Protein AF-A0A401NGH2-F1 (afdb_monomer_lite)

Organism: Scyliorhinus torazame (NCBI:txid75743)

pLDDT: mean 76.06, std 10.86, range [48.38, 90.94]

InterPro domains:
  IPR003597 Immunoglobulin C1-set [PF07654] (29-84)
  IPR013783 Immunoglobulin-like fold [G3DSA:2.60.40.10] (20-90)
  IPR036179 Immunoglobulin-like domain superfamily [SSF48726] (29-86)

Secondary structure (DSSP, 8-state):
-PPEEEEEEEEEETTEEEEEEEEE--EEEEEEEEEEESS--EEEEEEEEEE-TTS-EEEEEEEEES-GGG-EEEEEEEEEEEEESSSS-PEEEEEEEEEEESS-----EEEEEEEE-

Structure (mmCIF, N/CA/C/O backbone):
data_AF-A0A401NGH2-F1
#
_entry.id   AF-A0A401NGH2-F1
#
loop_
_atom_site.group_PDB
_atom_site.id
_atom_site.type_symbol
_atom_site.label_atom_id
_atom_site.label_alt_id
_atom_site.label_comp_id
_atom_site.label_asym_id
_atom_site.label_entity_id
_atom_site.label_seq_id
_atom_site.pdbx_PDB_ins_code
_atom_site.Cartn_x
_atom_site.Cartn_y
_atom_site.Cartn_z
_atom_site.occupancy
_atom_site.B_iso_or_equiv
_atom_site.auth_seq_id
_atom_site.auth_comp_id
_atom_site.auth_asym_id
_atom_site.auth_atom_id
_atom_site.pdbx_PDB_model_num
ATOM 1 N N . MET A 1 1 ? 15.628 16.375 -19.737 1.00 48.38 1 MET A N 1
ATOM 2 C CA . MET A 1 1 ? 14.314 15.699 -19.699 1.00 48.38 1 MET A CA 1
ATOM 3 C C . MET A 1 1 ? 14.476 14.501 -18.784 1.00 48.38 1 MET A C 1
ATOM 5 O O . MET A 1 1 ? 15.174 13.581 -19.177 1.00 48.38 1 MET A O 1
ATOM 9 N N . GLY A 1 2 ? 13.972 14.573 -17.550 1.00 57.25 2 GLY A N 1
ATOM 10 C CA . GLY A 1 2 ? 14.064 13.458 -16.601 1.00 57.25 2 GLY A CA 1
ATOM 11 C C . GLY A 1 2 ? 13.033 12.379 -16.927 1.00 57.25 2 GLY A C 1
ATOM 12 O O . GLY A 1 2 ? 11.933 12.701 -17.385 1.00 57.25 2 GLY A O 1
ATOM 13 N N . ALA A 1 3 ? 13.386 11.114 -16.730 1.00 65.62 3 ALA A N 1
ATOM 14 C CA . ALA A 1 3 ? 12.464 10.000 -16.923 1.00 65.62 3 ALA A CA 1
ATOM 15 C C . ALA A 1 3 ? 11.573 9.850 -15.681 1.00 65.62 3 ALA A C 1
ATOM 17 O O . ALA A 1 3 ? 12.035 10.031 -14.555 1.00 65.62 3 ALA A O 1
ATOM 18 N N . ILE A 1 4 ? 10.291 9.523 -15.872 1.00 63.19 4 ILE A N 1
ATOM 19 C CA . ILE A 1 4 ? 9.394 9.213 -14.751 1.00 63.19 4 ILE A CA 1
ATOM 20 C C . ILE A 1 4 ? 9.770 7.835 -14.214 1.00 63.19 4 ILE A C 1
ATOM 22 O O . ILE A 1 4 ? 9.724 6.844 -14.939 1.00 63.19 4 ILE A O 1
ATOM 26 N N . VAL A 1 5 ? 10.126 7.785 -12.937 1.00 70.94 5 VAL A N 1
ATOM 27 C CA . VAL A 1 5 ? 10.610 6.582 -12.257 1.00 70.94 5 VAL A CA 1
ATOM 28 C C . VAL A 1 5 ? 9.521 5.935 -11.410 1.00 70.94 5 VAL A C 1
ATOM 30 O O . VAL A 1 5 ? 9.520 4.723 -11.236 1.00 70.94 5 VAL A O 1
ATOM 33 N N . LEU A 1 6 ? 8.578 6.720 -10.891 1.00 74.88 6 LEU A N 1
ATOM 34 C CA . LEU A 1 6 ? 7.486 6.203 -10.075 1.00 74.88 6 LEU A CA 1
ATOM 35 C C . LEU A 1 6 ? 6.294 7.157 -10.132 1.00 74.88 6 LEU A C 1
ATOM 37 O O . LEU A 1 6 ? 6.461 8.365 -9.947 1.00 74.88 6 LEU A O 1
ATOM 41 N N . LYS A 1 7 ? 5.094 6.617 -10.364 1.00 83.19 7 LYS A N 1
ATOM 42 C CA . LYS A 1 7 ? 3.839 7.355 -10.194 1.00 83.19 7 LYS A CA 1
ATOM 43 C C . LYS A 1 7 ? 3.023 6.698 -9.096 1.00 83.19 7 LYS A C 1
ATOM 45 O O . LYS A 1 7 ? 2.679 5.521 -9.192 1.00 83.19 7 LYS A O 1
ATOM 50 N N . LEU A 1 8 ? 2.698 7.479 -8.081 1.00 84.62 8 LEU A N 1
ATOM 51 C CA . LEU A 1 8 ? 1.903 7.065 -6.934 1.00 84.62 8 LEU A CA 1
ATOM 52 C C . LEU A 1 8 ? 0.628 7.876 -6.918 1.00 84.62 8 LEU A C 1
ATOM 54 O O . LEU A 1 8 ? 0.693 9.079 -7.138 1.00 84.62 8 LEU A O 1
ATOM 58 N N . CYS A 1 9 ? -0.501 7.243 -6.635 1.00 85.62 9 CYS A N 1
ATOM 59 C CA . CYS A 1 9 ? -1.763 7.917 -6.379 1.00 85.62 9 CYS A CA 1
ATOM 60 C C . CYS A 1 9 ? -2.368 7.372 -5.088 1.00 85.62 9 CYS A C 1
ATOM 62 O O . CYS A 1 9 ? -2.787 6.217 -5.022 1.00 85.62 9 CYS A O 1
ATOM 64 N N . LEU A 1 10 ? -2.398 8.220 -4.068 1.00 85.56 10 LEU A N 1
ATOM 65 C CA . LEU A 1 10 ? -3.097 7.994 -2.813 1.00 85.56 10 LEU A CA 1
ATOM 66 C C . LEU A 1 10 ? -4.549 8.450 -2.982 1.00 85.56 10 LEU A C 1
ATOM 68 O O . LEU A 1 10 ? -4.790 9.521 -3.536 1.00 85.56 10 LEU A O 1
ATOM 72 N N . PHE A 1 11 ? -5.505 7.662 -2.509 1.00 86.06 11 PHE A N 1
ATOM 73 C CA . PHE A 1 11 ? -6.921 8.000 -2.484 1.00 86.06 11 PHE A CA 1
ATOM 74 C C . PHE A 1 11 ? -7.496 7.751 -1.094 1.00 86.06 11 PHE A C 1
ATOM 76 O O . PHE A 1 11 ? -7.260 6.707 -0.492 1.00 86.06 11 PHE A O 1
ATOM 83 N N . VAL A 1 12 ? -8.269 8.713 -0.598 1.00 80.62 12 VAL A N 1
ATOM 84 C CA . VAL A 1 12 ? -9.017 8.586 0.656 1.00 80.62 12 VAL A CA 1
ATOM 85 C C . VAL A 1 12 ? -10.500 8.646 0.317 1.00 80.62 12 VAL A C 1
ATOM 87 O O . VAL A 1 12 ? -10.980 9.645 -0.220 1.00 80.62 12 VAL A O 1
ATOM 90 N N . ILE A 1 13 ? -11.214 7.553 0.575 1.00 79.88 13 ILE A N 1
ATOM 91 C CA . ILE A 1 13 ? -12.650 7.411 0.324 1.00 79.88 13 ILE A CA 1
ATOM 92 C C . ILE A 1 13 ? -13.277 6.921 1.618 1.00 79.88 13 ILE A C 1
ATOM 94 O O . ILE A 1 13 ? -13.384 5.725 1.890 1.00 79.88 13 ILE A O 1
ATOM 98 N N . GLY A 1 14 ? -13.676 7.872 2.448 1.00 77.50 14 GLY A N 1
ATOM 99 C CA . GLY A 1 14 ? -14.211 7.533 3.747 1.00 77.50 14 GLY A CA 1
ATOM 100 C C . GLY A 1 14 ? -13.215 6.899 4.689 1.00 77.50 14 GLY A C 1
ATOM 101 O O . GLY A 1 14 ? -12.123 7.446 4.819 1.00 77.50 14 GLY A O 1
ATOM 102 N N . PRO A 1 15 ? -13.572 5.792 5.360 1.00 79.69 15 PRO A N 1
ATOM 103 C CA . PRO A 1 15 ? -12.635 5.092 6.227 1.00 79.69 15 PRO A CA 1
ATOM 104 C C . PRO A 1 15 ? -11.587 4.294 5.441 1.00 79.69 15 PRO A C 1
ATOM 106 O O . PRO A 1 15 ? -10.730 3.651 6.041 1.00 79.69 15 PRO A O 1
ATOM 109 N N . VAL A 1 16 ? -11.664 4.286 4.106 1.00 83.81 16 VAL A N 1
ATOM 110 C CA . VAL A 1 16 ? -10.735 3.555 3.250 1.00 83.81 16 VAL A CA 1
ATOM 111 C C . VAL A 1 16 ? -9.651 4.496 2.747 1.00 83.81 16 VAL A C 1
ATOM 113 O O . VAL A 1 16 ? -9.924 5.478 2.052 1.00 83.81 16 VAL A O 1
ATOM 116 N N . VAL A 1 17 ? -8.405 4.149 3.049 1.00 86.06 17 VAL A N 1
ATOM 117 C CA . VAL A 1 17 ? -7.212 4.713 2.425 1.00 86.06 17 VAL A CA 1
ATOM 118 C C . VAL A 1 17 ? -6.686 3.694 1.437 1.00 86.06 17 VAL A C 1
ATOM 120 O O . VAL A 1 17 ? -6.550 2.517 1.752 1.00 86.06 17 VAL A O 1
ATOM 123 N N . GLY A 1 18 ? -6.352 4.124 0.232 1.00 87.81 18 GLY A N 1
ATOM 124 C CA . GLY A 1 18 ? -5.662 3.255 -0.696 1.00 87.81 18 GLY A CA 1
ATOM 125 C C . GLY A 1 18 ? -4.574 3.966 -1.456 1.00 87.81 18 GLY A C 1
ATOM 126 O O . GLY A 1 18 ? -4.590 5.178 -1.655 1.00 87.81 18 GLY A O 1
ATOM 127 N N . LEU A 1 19 ? -3.603 3.175 -1.875 1.00 88.25 19 LEU A N 1
ATOM 128 C CA . LEU A 1 19 ? -2.461 3.608 -2.641 1.00 88.25 19 LEU A CA 1
ATOM 129 C C . LEU A 1 19 ? -2.404 2.789 -3.920 1.00 88.25 19 LEU A C 1
ATOM 131 O O . LEU A 1 19 ? -2.555 1.567 -3.911 1.00 88.25 19 LEU A O 1
ATOM 135 N N . LYS A 1 20 ? -2.164 3.473 -5.032 1.00 87.50 20 LYS A N 1
ATOM 136 C CA . LYS A 1 20 ? -1.947 2.845 -6.325 1.00 87.50 20 LYS A CA 1
ATOM 137 C C . LYS A 1 20 ? -0.635 3.319 -6.929 1.00 87.50 20 LYS A C 1
ATOM 139 O O . LYS A 1 20 ? -0.464 4.505 -7.199 1.00 87.50 20 LYS A O 1
ATOM 144 N N . VAL A 1 21 ? 0.260 2.380 -7.187 1.00 84.88 21 VAL A N 1
ATOM 145 C CA . VAL A 1 21 ? 1.392 2.549 -8.094 1.00 84.88 21 VAL A CA 1
ATOM 146 C C . VAL A 1 21 ? 0.876 2.358 -9.514 1.00 84.88 21 VAL A C 1
ATOM 148 O O . VAL A 1 21 ? 0.189 1.374 -9.797 1.00 84.88 21 VAL A O 1
ATOM 151 N N . ILE A 1 22 ? 1.146 3.320 -10.394 1.00 78.88 22 ILE A N 1
ATOM 152 C CA . ILE A 1 22 ? 0.624 3.334 -11.763 1.00 78.88 22 ILE A CA 1
ATOM 153 C C . ILE A 1 22 ? 1.786 3.432 -12.740 1.00 78.88 22 ILE A C 1
ATOM 155 O O . ILE A 1 22 ? 2.557 4.386 -12.682 1.00 78.88 22 ILE A O 1
ATOM 159 N N . GLN A 1 23 ? 1.850 2.507 -13.695 1.00 68.19 23 GLN A N 1
ATOM 160 C CA . GLN A 1 23 ? 2.801 2.563 -14.805 1.00 68.19 23 GLN A CA 1
ATOM 161 C C . GLN A 1 23 ? 4.254 2.762 -14.333 1.00 68.19 23 GLN A C 1
ATOM 163 O O . GLN A 1 23 ? 4.987 3.567 -14.915 1.00 68.19 23 GLN A O 1
ATOM 168 N N . SER A 1 24 ? 4.671 2.090 -13.253 1.00 68.75 24 SER A N 1
ATOM 169 C CA . SER A 1 24 ? 6.076 2.152 -12.847 1.00 68.75 24 SER A CA 1
ATOM 170 C C . SER A 1 24 ? 6.925 1.335 -13.829 1.00 68.75 24 SER A C 1
ATOM 172 O O . SER A 1 24 ? 6.466 0.281 -14.285 1.00 68.75 24 SER A O 1
ATOM 174 N N . PRO A 1 25 ? 8.155 1.769 -14.157 1.00 71.44 25 PRO A N 1
ATOM 175 C CA . PRO A 1 25 ? 9.122 0.939 -14.874 1.00 71.44 25 PRO A CA 1
ATOM 176 C C . PRO A 1 25 ? 9.325 -0.415 -14.172 1.00 71.44 25 PRO A C 1
ATOM 178 O O . PRO A 1 25 ? 8.942 -0.547 -13.008 1.00 71.44 25 PRO A O 1
ATOM 181 N N . PRO A 1 26 ? 9.957 -1.406 -14.828 1.00 66.88 26 PRO A N 1
ATOM 182 C CA . PRO A 1 26 ? 10.323 -2.657 -14.179 1.00 66.88 26 PRO A CA 1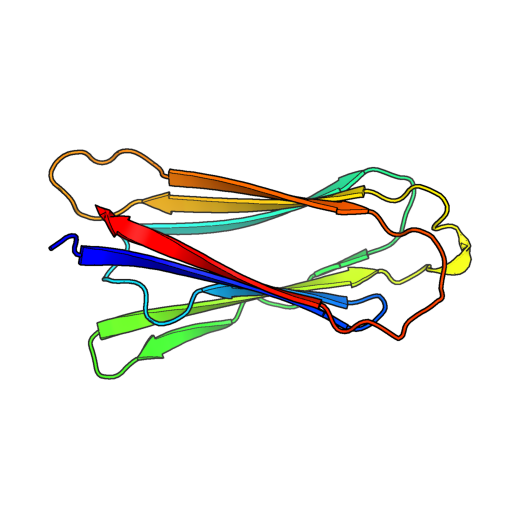
ATOM 183 C C . PRO A 1 26 ? 11.096 -2.400 -12.883 1.00 66.88 26 PRO A C 1
ATOM 185 O O . PRO A 1 26 ? 12.183 -1.813 -12.887 1.00 66.88 26 PRO A O 1
ATOM 188 N N . VAL A 1 27 ? 10.487 -2.802 -11.774 1.00 68.69 27 VAL A N 1
ATOM 189 C CA . VAL A 1 27 ? 11.024 -2.636 -10.425 1.00 68.69 27 VAL A CA 1
ATOM 190 C C . VAL A 1 27 ? 11.762 -3.907 -10.039 1.00 68.69 27 VAL A C 1
ATOM 192 O O . VAL A 1 27 ? 11.344 -5.002 -10.412 1.00 68.69 27 VAL A O 1
ATOM 195 N N . LEU A 1 28 ? 12.867 -3.767 -9.312 1.00 71.31 28 LEU A N 1
ATOM 196 C CA . LEU A 1 28 ? 13.512 -4.920 -8.688 1.00 71.31 28 LEU A CA 1
ATOM 197 C C . LEU A 1 28 ? 12.703 -5.361 -7.466 1.00 71.31 28 LEU A C 1
ATOM 199 O O . LEU A 1 28 ? 12.536 -6.552 -7.231 1.00 71.31 28 LEU A O 1
ATOM 203 N N . ASP A 1 29 ? 12.202 -4.377 -6.718 1.00 75.94 29 ASP A N 1
ATOM 204 C CA . ASP A 1 29 ? 11.400 -4.588 -5.524 1.00 75.94 29 ASP A CA 1
ATOM 205 C C . ASP A 1 29 ? 10.450 -3.402 -5.307 1.00 75.94 29 ASP A C 1
ATOM 207 O O . ASP A 1 29 ? 10.822 -2.239 -5.519 1.00 75.94 29 ASP A O 1
ATOM 211 N N . LEU A 1 30 ? 9.216 -3.697 -4.914 1.00 78.94 30 LEU A N 1
ATOM 212 C CA . LEU A 1 30 ? 8.184 -2.713 -4.614 1.00 78.94 30 LEU A CA 1
ATOM 213 C C . LEU A 1 30 ? 7.321 -3.247 -3.475 1.00 78.94 30 LEU A C 1
ATOM 215 O O . LEU A 1 30 ? 6.597 -4.225 -3.645 1.00 78.94 30 LEU A O 1
ATOM 219 N N . ASN A 1 31 ? 7.364 -2.551 -2.345 1.00 84.19 31 ASN A N 1
ATOM 220 C CA . ASN A 1 31 ? 6.623 -2.910 -1.146 1.00 84.19 31 ASN A CA 1
ATOM 221 C C . ASN A 1 31 ? 5.809 -1.714 -0.642 1.00 84.19 31 ASN A C 1
ATOM 223 O O . ASN A 1 31 ? 6.292 -0.578 -0.640 1.00 84.19 31 ASN A O 1
ATOM 227 N N . ILE A 1 32 ? 4.580 -1.980 -0.203 1.00 87.81 32 ILE A N 1
ATOM 228 C CA . ILE A 1 32 ? 3.715 -1.002 0.457 1.00 87.81 32 ILE A CA 1
ATOM 229 C C . ILE A 1 32 ? 3.442 -1.517 1.867 1.00 87.81 32 ILE A C 1
ATOM 231 O O . ILE A 1 32 ? 2.977 -2.640 2.040 1.00 87.81 32 ILE A O 1
ATOM 235 N N . SER A 1 33 ? 3.719 -0.698 2.874 1.00 88.75 33 SER A N 1
ATOM 236 C CA . SER A 1 33 ? 3.414 -0.990 4.271 1.00 88.75 33 SER A CA 1
ATOM 237 C C . SER A 1 33 ? 2.497 0.084 4.850 1.00 88.75 33 SER A C 1
ATOM 239 O O . SER A 1 33 ? 2.610 1.276 4.558 1.00 88.75 33 SER A O 1
ATOM 241 N N . TRP A 1 34 ? 1.557 -0.358 5.680 1.00 89.88 34 TRP A N 1
ATOM 242 C CA . TRP A 1 34 ? 0.644 0.513 6.408 1.00 89.88 34 TRP A CA 1
ATOM 243 C C . TRP A 1 34 ? 1.015 0.482 7.882 1.00 89.88 34 TRP A C 1
ATOM 245 O O . TRP A 1 34 ? 1.076 -0.583 8.492 1.00 89.88 34 TRP A O 1
ATOM 255 N N . ILE A 1 35 ? 1.259 1.654 8.451 1.00 89.44 35 ILE A N 1
ATOM 256 C CA . ILE A 1 35 ? 1.517 1.838 9.873 1.00 89.44 35 ILE A CA 1
ATOM 257 C C . ILE A 1 35 ? 0.366 2.681 10.404 1.00 89.44 35 ILE A C 1
ATOM 259 O O . ILE A 1 35 ? 0.183 3.823 9.991 1.00 89.44 35 ILE A O 1
ATOM 263 N N . VAL A 1 36 ? -0.438 2.103 11.287 1.00 86.88 36 VAL A N 1
ATOM 264 C CA . VAL A 1 36 ? -1.568 2.793 11.912 1.00 86.88 36 VAL A CA 1
ATOM 265 C C . VAL A 1 36 ? -1.162 3.159 13.331 1.00 86.88 36 VAL A C 1
ATOM 267 O O . VAL A 1 36 ? -0.842 2.283 14.131 1.00 86.88 36 VAL A O 1
ATOM 270 N N . GLU A 1 37 ? -1.151 4.452 13.633 1.00 84.44 37 GLU A N 1
ATOM 271 C CA . GLU A 1 37 ? -0.921 4.977 14.974 1.00 84.44 37 GLU A CA 1
ATOM 272 C C . GLU A 1 37 ? -2.265 5.303 15.636 1.00 84.44 37 GLU A C 1
ATOM 274 O O . GLU A 1 37 ? -3.057 6.105 15.130 1.00 84.44 37 GLU A O 1
ATOM 279 N N . GLY A 1 38 ? -2.515 4.664 16.782 1.00 73.88 38 GLY A N 1
ATOM 280 C CA . GLY A 1 38 ? -3.752 4.779 17.555 1.00 73.88 38 GLY A CA 1
ATOM 281 C C . GLY A 1 38 ? -4.320 3.415 17.951 1.00 73.88 38 GLY A C 1
ATOM 282 O 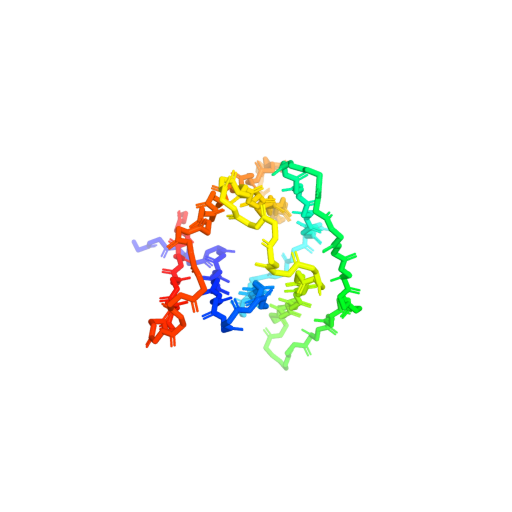O . GLY A 1 38 ? -3.910 2.381 17.430 1.00 73.88 38 GLY A O 1
ATOM 283 N N . ASP A 1 39 ? -5.273 3.407 18.884 1.00 74.56 39 ASP A N 1
ATOM 284 C CA . ASP A 1 39 ? -6.022 2.201 19.271 1.00 74.56 39 ASP A CA 1
ATOM 285 C C . ASP A 1 39 ? -7.260 2.051 18.378 1.00 74.56 39 ASP A C 1
ATOM 287 O O . ASP A 1 39 ? -8.396 2.307 18.793 1.00 74.56 39 ASP A O 1
ATOM 291 N N . VAL A 1 40 ? -6.996 1.736 17.107 1.00 77.75 40 VAL A N 1
ATOM 292 C CA . VAL A 1 40 ? -7.993 1.690 16.036 1.00 77.75 40 VAL A CA 1
ATOM 293 C C . VAL A 1 40 ? -7.942 0.341 15.343 1.00 77.75 40 VAL A C 1
ATOM 295 O O . VAL A 1 40 ? -6.876 -0.159 14.981 1.00 77.75 40 VAL A O 1
ATOM 298 N N . SER A 1 41 ? -9.116 -0.252 15.139 1.00 83.56 41 SER A N 1
ATOM 299 C CA . SER A 1 41 ? -9.240 -1.475 14.357 1.00 83.56 41 SER A CA 1
ATOM 300 C C . SER A 1 41 ? -9.163 -1.145 12.865 1.00 83.56 41 SER A C 1
ATOM 302 O O . SER A 1 41 ? -9.805 -0.208 12.383 1.00 83.56 41 SER A O 1
ATOM 304 N N . TYR A 1 42 ? -8.360 -1.913 12.132 1.00 85.94 42 TYR A N 1
ATOM 305 C CA . TYR A 1 42 ? -8.203 -1.777 10.691 1.00 85.94 42 TYR A CA 1
ATOM 306 C C . TYR A 1 42 ? -8.127 -3.148 10.021 1.00 85.94 42 TYR A C 1
ATOM 308 O O . TYR A 1 42 ? -7.803 -4.160 10.645 1.00 85.94 42 TYR A O 1
ATOM 316 N N . GLN A 1 43 ? -8.412 -3.167 8.725 1.00 88.25 43 GLN A N 1
ATOM 317 C CA . GLN A 1 43 ? -8.258 -4.321 7.852 1.00 88.25 43 GLN A CA 1
ATOM 318 C C . GLN A 1 43 ? -7.506 -3.899 6.594 1.00 88.25 43 GLN A C 1
ATOM 320 O O . GLN A 1 43 ? -7.798 -2.858 6.008 1.00 88.25 43 GLN A O 1
ATOM 325 N N . THR A 1 44 ? -6.532 -4.698 6.173 1.00 87.44 44 THR A N 1
ATOM 326 C CA . THR A 1 44 ? -5.870 -4.529 4.879 1.00 87.44 44 THR A CA 1
ATOM 327 C C . THR A 1 44 ? -6.568 -5.390 3.834 1.00 87.44 44 THR A C 1
ATOM 329 O O . THR A 1 44 ? -6.849 -6.567 4.067 1.00 87.44 44 THR A O 1
ATOM 332 N N . GLU A 1 45 ? -6.865 -4.809 2.674 1.00 85.75 45 GLU A N 1
ATOM 333 C CA . GLU A 1 45 ? -7.302 -5.597 1.521 1.00 85.75 45 GLU A CA 1
ATOM 334 C C . GLU A 1 45 ? -6.077 -6.250 0.858 1.00 85.75 45 GLU A C 1
ATOM 336 O O . GLU A 1 45 ? -4.976 -5.698 0.933 1.00 85.75 45 GLU A O 1
ATOM 341 N N . PRO A 1 46 ? -6.240 -7.406 0.187 1.00 82.00 46 PRO A N 1
ATOM 342 C CA . PRO A 1 46 ? -5.150 -8.038 -0.543 1.00 82.00 46 PRO A CA 1
ATOM 343 C C . PRO A 1 46 ? -4.571 -7.106 -1.610 1.00 82.00 46 PRO A C 1
ATOM 345 O O . PRO A 1 46 ? -5.309 -6.513 -2.403 1.00 82.00 46 PRO A O 1
ATOM 348 N N . ASP A 1 47 ? -3.245 -7.034 -1.670 1.00 85.31 47 ASP A N 1
ATOM 349 C CA . ASP A 1 47 ? -2.564 -6.264 -2.700 1.00 85.31 47 ASP A CA 1
ATOM 350 C C . ASP A 1 47 ? -2.813 -6.874 -4.085 1.00 85.31 47 ASP A C 1
ATOM 352 O O . ASP A 1 47 ? -2.708 -8.084 -4.295 1.00 85.31 47 ASP A O 1
ATOM 356 N N . SER A 1 48 ? -3.117 -6.021 -5.062 1.00 84.25 48 SER A N 1
ATOM 357 C CA . SER A 1 48 ? -3.305 -6.434 -6.454 1.00 84.25 48 SER A CA 1
ATOM 358 C C . SER A 1 48 ? -2.133 -5.954 -7.298 1.00 84.25 48 SER A C 1
ATOM 360 O O . SER A 1 48 ? -2.034 -4.765 -7.616 1.00 84.25 48 SER A O 1
ATOM 362 N N . LEU A 1 49 ? -1.272 -6.893 -7.694 1.00 83.06 49 LEU A N 1
ATOM 363 C CA . LEU A 1 49 ? -0.182 -6.666 -8.639 1.00 83.06 49 LEU A CA 1
ATOM 364 C C . LEU A 1 49 ? -0.642 -7.019 -10.057 1.00 83.06 49 LEU A C 1
ATOM 366 O O . LEU A 1 49 ? -1.124 -8.117 -10.323 1.00 83.06 49 LEU A O 1
ATOM 370 N N . THR A 1 50 ? -0.483 -6.091 -10.992 1.00 83.50 50 THR A N 1
ATOM 371 C CA . THR A 1 50 ? -0.774 -6.310 -12.410 1.00 83.50 50 THR A CA 1
ATOM 372 C C . THR A 1 50 ? 0.391 -5.833 -13.255 1.00 83.50 50 THR A C 1
ATOM 374 O O . THR A 1 50 ? 0.819 -4.685 -13.146 1.00 83.50 50 THR A O 1
ATOM 377 N N . VAL A 1 51 ? 0.873 -6.710 -14.131 1.00 82.06 51 VAL A N 1
ATOM 378 C CA . VAL A 1 51 ? 1.857 -6.358 -15.155 1.00 82.06 51 VAL A CA 1
ATOM 379 C C . VAL A 1 51 ? 1.100 -5.890 -16.391 1.00 82.06 51 VAL A C 1
ATOM 381 O O . VAL A 1 51 ? 0.283 -6.623 -16.954 1.00 82.06 51 VAL A O 1
ATOM 384 N N . ASN A 1 52 ? 1.328 -4.646 -16.788 1.00 81.75 52 ASN A N 1
ATOM 385 C CA . ASN A 1 52 ? 0.732 -4.063 -17.980 1.00 81.75 52 ASN A CA 1
ATOM 386 C C . ASN A 1 52 ? 1.434 -4.590 -19.245 1.00 81.75 52 ASN A C 1
ATOM 388 O O . ASN A 1 52 ? 2.561 -5.082 -19.205 1.00 81.75 52 ASN A O 1
ATOM 392 N N . ARG A 1 53 ? 0.779 -4.451 -20.407 1.00 82.44 53 ARG A N 1
ATOM 393 C CA . ARG A 1 53 ? 1.332 -4.897 -21.706 1.00 82.44 53 ARG A CA 1
ATOM 394 C C . ARG A 1 53 ? 2.607 -4.163 -22.130 1.00 82.44 53 ARG A C 1
ATOM 396 O O . ARG A 1 53 ? 3.319 -4.654 -22.994 1.00 82.44 53 ARG A O 1
ATOM 403 N N . ASP A 1 54 ? 2.857 -2.988 -21.568 1.00 79.06 54 ASP A N 1
ATOM 404 C CA . ASP A 1 54 ? 4.044 -2.161 -21.798 1.00 79.06 54 ASP A CA 1
ATOM 405 C C . ASP A 1 54 ? 5.197 -2.493 -20.825 1.00 79.06 54 ASP A C 1
ATOM 407 O O . ASP A 1 54 ? 6.127 -1.704 -20.680 1.00 79.06 54 ASP A O 1
ATOM 411 N N . ASN A 1 55 ? 5.134 -3.650 -20.150 1.00 74.69 55 ASN A N 1
ATOM 412 C CA . ASN A 1 55 ? 6.061 -4.101 -19.105 1.00 74.69 55 ASN A CA 1
ATOM 413 C C . ASN A 1 55 ? 6.141 -3.172 -17.883 1.00 74.69 55 ASN A C 1
ATOM 415 O O . ASN A 1 55 ? 7.066 -3.286 -17.076 1.00 74.69 55 ASN A O 1
ATOM 419 N N . THR A 1 56 ? 5.178 -2.265 -17.718 1.00 77.62 56 THR A N 1
ATOM 420 C CA . THR A 1 56 ? 5.058 -1.483 -16.489 1.00 77.62 56 THR A CA 1
ATOM 421 C C . THR A 1 56 ? 4.267 -2.245 -15.434 1.00 77.62 56 THR A C 1
ATOM 423 O O . THR A 1 56 ? 3.456 -3.120 -15.746 1.00 77.62 56 THR A O 1
ATOM 426 N N . TYR A 1 57 ? 4.483 -1.905 -14.169 1.00 79.69 57 TYR A N 1
ATOM 427 C CA . TYR A 1 57 ? 3.805 -2.544 -13.048 1.00 79.69 57 TYR A CA 1
ATOM 428 C C . TYR A 1 57 ? 2.764 -1.598 -12.453 1.00 79.69 57 TYR A C 1
ATOM 430 O O . TYR A 1 57 ? 2.989 -0.395 -12.295 1.00 79.69 57 TYR A O 1
ATOM 438 N N . ASN A 1 58 ? 1.606 -2.162 -12.124 1.00 83.81 58 ASN A N 1
ATOM 439 C CA . ASN A 1 58 ? 0.611 -1.534 -11.273 1.00 83.81 58 ASN A CA 1
ATOM 440 C C . ASN A 1 58 ? 0.507 -2.344 -9.988 1.00 83.81 58 ASN A C 1
ATOM 442 O O . ASN A 1 58 ? 0.298 -3.554 -10.039 1.00 83.81 58 ASN A O 1
ATOM 446 N N . LEU A 1 59 ? 0.588 -1.669 -8.852 1.00 86.50 59 LEU A N 1
ATOM 447 C CA . LEU A 1 59 ? 0.348 -2.264 -7.545 1.00 86.50 59 LEU A CA 1
ATOM 448 C C . LEU A 1 59 ? -0.715 -1.429 -6.850 1.00 86.50 59 LEU A C 1
ATOM 450 O O . LEU A 1 59 ? -0.589 -0.208 -6.795 1.00 86.50 59 LEU A O 1
ATOM 454 N N . SER A 1 60 ? -1.766 -2.055 -6.339 1.00 88.56 60 SER A N 1
ATOM 455 C CA . SER A 1 60 ? -2.731 -1.363 -5.487 1.00 88.56 60 SER A CA 1
ATOM 456 C C . SER A 1 60 ? -2.826 -2.032 -4.133 1.00 88.56 60 SER A C 1
ATOM 458 O O . SER A 1 60 ? -3.068 -3.234 -4.083 1.00 88.56 60 SER A O 1
ATOM 460 N N . SER A 1 61 ? -2.709 -1.228 -3.083 1.00 90.88 61 SER A N 1
ATOM 461 C CA . SER A 1 61 ? -2.874 -1.635 -1.691 1.00 90.88 61 SER A CA 1
ATOM 462 C C . SER A 1 61 ? -3.929 -0.760 -1.029 1.00 90.88 61 SER A C 1
ATOM 464 O O . SER A 1 61 ? -4.043 0.429 -1.353 1.00 90.88 61 SER A O 1
ATOM 466 N N . ARG A 1 62 ? -4.732 -1.336 -0.134 1.00 90.94 62 ARG A N 1
ATOM 467 C CA . ARG A 1 62 ? -5.820 -0.626 0.546 1.00 90.94 62 ARG A CA 1
ATOM 468 C C . ARG A 1 62 ? -5.898 -1.019 2.012 1.00 90.94 62 ARG A C 1
ATOM 470 O O . ARG A 1 62 ? -5.707 -2.176 2.375 1.00 90.94 62 ARG A O 1
ATOM 477 N N . LEU A 1 63 ? -6.226 -0.030 2.825 1.00 90.00 63 LEU A N 1
ATOM 478 C CA . LEU A 1 63 ? -6.432 -0.115 4.256 1.00 90.00 63 LEU A CA 1
ATOM 479 C C . LEU A 1 63 ? -7.809 0.468 4.574 1.00 90.00 63 LEU A C 1
ATOM 481 O O . LEU A 1 63 ? -8.084 1.628 4.270 1.00 90.00 63 LEU A O 1
ATOM 485 N N . GLN A 1 64 ? -8.661 -0.323 5.209 1.00 87.50 64 GLN A N 1
ATOM 486 C CA . GLN A 1 64 ? -9.958 0.105 5.704 1.00 87.50 64 GLN A CA 1
ATOM 487 C C . GLN A 1 64 ? -9.929 0.213 7.226 1.00 87.50 64 GLN A C 1
ATOM 489 O O . GLN A 1 64 ? -9.629 -0.753 7.924 1.00 87.50 64 GLN A O 1
ATOM 494 N N . ILE A 1 65 ? -10.297 1.379 7.742 1.00 82.88 65 ILE A N 1
ATOM 495 C CA . ILE A 1 65 ? -10.542 1.597 9.166 1.00 82.88 65 ILE A CA 1
ATOM 496 C C . ILE A 1 65 ? -11.935 1.046 9.502 1.00 82.88 65 ILE A C 1
ATOM 498 O O . ILE A 1 65 ? -12.921 1.389 8.848 1.00 82.88 65 ILE A O 1
ATOM 502 N N . THR A 1 66 ? -12.027 0.140 10.476 1.00 79.12 66 THR A N 1
ATOM 503 C CA . THR A 1 66 ? -13.286 -0.553 10.809 1.00 79.12 66 THR A CA 1
ATOM 504 C C . THR A 1 66 ? -14.036 0.088 11.970 1.00 79.12 66 THR A C 1
ATOM 506 O O . THR A 1 66 ? -15.264 0.020 11.983 1.00 79.12 66 THR A O 1
ATOM 509 N N . ASP A 1 67 ? -13.344 0.730 12.913 1.00 72.94 67 ASP A N 1
ATOM 510 C CA . ASP A 1 67 ? -13.979 1.401 14.054 1.00 72.94 67 ASP A CA 1
ATOM 511 C C . ASP A 1 67 ? -13.781 2.913 13.994 1.00 72.94 67 ASP A C 1
ATOM 513 O O . ASP A 1 67 ? -12.871 3.470 14.601 1.00 72.94 67 ASP A O 1
ATOM 517 N N . THR A 1 68 ? -14.667 3.579 13.252 1.00 61.84 68 THR A N 1
ATOM 518 C CA . THR A 1 68 ? -14.530 5.012 12.979 1.00 61.84 68 THR A CA 1
ATOM 519 C C . THR A 1 68 ? -14.987 5.919 14.120 1.00 61.84 68 THR A C 1
ATOM 521 O O . THR A 1 68 ? -14.889 7.144 14.045 1.00 61.84 68 THR A O 1
ATOM 524 N N . HIS A 1 69 ? -15.581 5.344 15.168 1.00 58.16 69 HIS A N 1
ATOM 525 C CA . HIS A 1 69 ? -16.222 6.104 16.241 1.00 58.16 69 HIS A CA 1
ATOM 526 C C . HIS A 1 69 ? -15.222 6.580 17.307 1.00 58.16 69 HIS A C 1
ATOM 528 O O . HIS A 1 69 ? -15.557 7.450 18.115 1.00 58.16 69 HIS A O 1
ATOM 534 N N . ARG A 1 70 ? -13.992 6.046 17.282 1.00 56.03 70 ARG A N 1
ATOM 535 C CA . ARG A 1 70 ? -12.884 6.383 18.191 1.00 56.03 70 ARG A CA 1
ATOM 536 C C . ARG A 1 70 ? -11.829 7.315 17.572 1.00 56.03 70 ARG A C 1
ATOM 538 O O . ARG A 1 70 ? -10.885 7.699 18.254 1.00 56.03 70 ARG A O 1
ATOM 545 N N . ASP A 1 71 ? -12.032 7.725 16.320 1.00 56.81 71 ASP A N 1
ATOM 546 C CA . ASP A 1 71 ? -11.038 8.299 15.394 1.00 56.81 71 ASP A CA 1
ATOM 547 C C . ASP A 1 71 ? -10.558 9.736 15.664 1.00 56.81 71 ASP A C 1
ATOM 549 O O . ASP A 1 71 ? -10.007 10.391 14.776 1.00 56.81 71 ASP A O 1
ATOM 553 N N . GLN A 1 72 ? -10.740 10.285 16.866 1.00 58.16 72 GLN A N 1
ATOM 554 C CA . GLN A 1 72 ? -10.156 11.596 17.166 1.00 58.16 72 GLN A CA 1
ATOM 555 C C . GLN A 1 72 ? -8.641 11.461 17.368 1.00 58.16 72 GLN A C 1
ATOM 557 O O . GLN A 1 72 ? -8.168 11.251 18.480 1.00 58.16 72 GLN A O 1
ATOM 562 N N . GLY A 1 73 ? -7.886 11.609 16.273 1.00 62.22 73 GLY A N 1
ATOM 563 C CA . GLY A 1 73 ? -6.421 11.644 16.280 1.00 62.22 73 GLY A CA 1
ATOM 564 C C . GLY A 1 73 ? -5.723 10.449 15.631 1.00 62.22 73 GLY A C 1
ATOM 565 O O . GLY A 1 73 ? -4.521 10.300 15.826 1.00 62.22 73 GLY A O 1
ATOM 566 N N . THR A 1 74 ? -6.430 9.616 14.862 1.00 73.56 74 THR A N 1
ATOM 567 C CA . THR A 1 74 ? -5.810 8.490 14.149 1.00 73.56 74 THR A CA 1
ATOM 568 C C . THR A 1 74 ? -4.895 8.996 13.039 1.00 73.56 74 THR A C 1
ATOM 570 O O . THR A 1 74 ? -5.326 9.742 12.150 1.00 73.56 74 THR A O 1
ATOM 573 N N . ALA A 1 75 ? -3.640 8.555 13.075 1.00 80.62 75 ALA A N 1
ATOM 574 C CA . ALA A 1 75 ? -2.656 8.820 12.039 1.00 80.62 75 ALA A CA 1
ATOM 575 C C . ALA A 1 75 ? -2.340 7.519 11.298 1.00 80.62 75 ALA A C 1
ATOM 577 O O . ALA A 1 75 ? -1.918 6.528 11.886 1.00 80.62 75 ALA A O 1
ATOM 578 N N . VAL A 1 76 ? -2.547 7.519 9.985 1.00 84.50 76 VAL A N 1
ATOM 579 C CA . VAL A 1 76 ? -2.152 6.415 9.111 1.00 84.50 76 VAL A CA 1
ATOM 580 C C . VAL A 1 76 ? -0.937 6.855 8.317 1.00 84.50 76 VAL A C 1
ATOM 582 O O . VAL A 1 76 ? -0.980 7.852 7.597 1.00 84.50 76 VAL A O 1
ATOM 585 N N . ILE A 1 77 ? 0.143 6.096 8.431 1.00 86.88 77 ILE A N 1
ATOM 586 C CA . ILE A 1 77 ? 1.362 6.276 7.660 1.00 86.88 77 ILE A CA 1
ATOM 587 C C . ILE A 1 77 ? 1.406 5.187 6.589 1.00 86.88 77 ILE A C 1
ATOM 589 O O . ILE A 1 77 ? 1.493 3.998 6.888 1.00 86.88 77 ILE A O 1
ATOM 593 N N . CYS A 1 78 ? 1.347 5.602 5.328 1.00 86.50 78 CYS A N 1
ATOM 594 C CA . CYS A 1 78 ? 1.602 4.728 4.190 1.00 86.50 78 CYS A CA 1
ATOM 595 C C . CYS A 1 78 ? 3.071 4.860 3.801 1.00 86.50 78 CYS A C 1
ATOM 597 O O . CYS A 1 78 ? 3.503 5.948 3.411 1.00 86.50 78 CYS A O 1
ATOM 599 N N . GLU A 1 79 ? 3.831 3.779 3.917 1.00 87.25 79 GLU A N 1
ATOM 600 C CA . GLU A 1 79 ? 5.224 3.724 3.501 1.00 87.25 79 GLU A CA 1
ATOM 601 C C . GLU A 1 79 ? 5.357 2.920 2.206 1.00 87.25 79 GLU A C 1
ATOM 603 O O . GLU A 1 79 ? 4.863 1.803 2.070 1.00 87.25 79 GLU A O 1
ATOM 608 N N . VAL A 1 80 ? 6.029 3.525 1.232 1.00 84.88 80 VAL A N 1
ATOM 609 C CA . VAL A 1 80 ? 6.270 2.944 -0.085 1.00 84.88 80 VAL A CA 1
ATOM 610 C C . VAL A 1 80 ? 7.760 2.802 -0.265 1.00 84.88 80 VAL A C 1
ATOM 612 O O . VAL A 1 80 ? 8.470 3.807 -0.300 1.00 84.88 80 VAL A O 1
ATOM 615 N N . GLN A 1 81 ? 8.218 1.568 -0.415 1.00 84.69 81 GLN A N 1
ATOM 616 C CA . GLN A 1 81 ? 9.599 1.260 -0.734 1.00 84.69 81 GLN A CA 1
ATOM 617 C C . GLN A 1 81 ? 9.685 0.810 -2.186 1.00 84.69 81 GLN A C 1
ATOM 619 O O . GLN A 1 81 ? 9.020 -0.136 -2.598 1.00 84.69 81 GLN A O 1
ATOM 624 N N . HIS A 1 82 ? 10.510 1.502 -2.964 1.00 79.12 82 HIS A N 1
ATOM 625 C CA . HIS A 1 82 ? 10.651 1.268 -4.393 1.00 79.12 82 HIS A CA 1
ATOM 626 C C . HIS A 1 82 ? 12.128 1.177 -4.783 1.00 79.12 82 HIS A C 1
ATOM 628 O O . HIS A 1 82 ? 12.874 2.149 -4.644 1.00 79.12 82 HIS A O 1
ATOM 634 N N . ILE A 1 83 ? 12.548 0.014 -5.288 1.00 76.75 83 ILE A N 1
ATOM 635 C CA . ILE A 1 83 ? 13.912 -0.247 -5.755 1.00 76.75 83 ILE A CA 1
ATOM 636 C C . ILE A 1 83 ? 13.904 -0.374 -7.275 1.00 76.75 83 ILE A C 1
ATOM 638 O O . ILE A 1 83 ? 13.356 -1.310 -7.859 1.00 76.75 83 ILE A O 1
ATOM 642 N N . THR A 1 84 ? 14.549 0.584 -7.931 1.00 70.12 84 THR A N 1
ATOM 643 C CA . THR A 1 84 ? 14.670 0.619 -9.392 1.00 70.12 84 THR A CA 1
ATOM 644 C C . THR A 1 84 ? 15.921 -0.103 -9.856 1.00 70.12 84 THR A C 1
ATOM 646 O O . THR A 1 84 ? 16.969 0.035 -9.227 1.00 70.12 84 THR A O 1
ATOM 649 N N . HIS A 1 85 ? 15.857 -0.747 -11.020 1.00 61.25 85 HIS A N 1
ATOM 650 C CA . HIS A 1 85 ? 16.999 -1.394 -11.674 1.00 61.25 85 HIS A CA 1
ATOM 651 C C . HIS A 1 85 ? 17.983 -0.392 -12.336 1.00 61.25 85 HIS A C 1
ATOM 653 O O . HIS A 1 85 ? 18.500 -0.631 -13.426 1.00 61.25 85 HIS A O 1
ATOM 659 N N . SER A 1 86 ? 18.207 0.772 -11.718 1.00 57.97 86 SER A N 1
ATOM 660 C CA . SER A 1 86 ? 19.201 1.752 -12.184 1.00 57.97 86 SER A CA 1
ATOM 661 C C . SER A 1 86 ? 20.562 1.498 -11.524 1.00 57.97 86 SER A C 1
ATOM 663 O O . SER A 1 86 ? 20.599 0.897 -10.458 1.00 57.97 86 SER A O 1
ATOM 665 N N . GLU A 1 87 ? 21.663 1.970 -12.128 1.00 54.25 87 GLU A N 1
ATOM 666 C CA . GLU A 1 87 ? 23.067 1.732 -11.701 1.00 54.25 87 GLU A CA 1
ATOM 667 C C . GLU A 1 87 ? 23.372 1.983 -10.213 1.00 54.25 87 GLU A C 1
ATOM 669 O O . GLU A 1 87 ? 24.372 1.503 -9.688 1.00 54.25 87 GLU A O 1
ATOM 674 N N . LEU A 1 88 ? 22.503 2.716 -9.522 1.00 56.75 88 LEU A N 1
ATOM 675 C CA . LEU A 1 88 ? 22.532 2.884 -8.081 1.00 56.75 88 LEU A CA 1
ATOM 676 C C . LEU A 1 88 ? 21.240 2.269 -7.536 1.00 56.75 88 LEU A C 1
ATOM 678 O O . LEU A 1 88 ? 20.171 2.876 -7.650 1.00 56.75 88 LEU A O 1
ATOM 682 N N . SER A 1 89 ? 21.340 1.066 -6.969 1.00 63.59 89 SER A N 1
ATOM 683 C CA . SER A 1 89 ? 20.263 0.291 -6.331 1.00 63.59 89 SER A CA 1
ATOM 684 C C . SER A 1 89 ? 19.755 0.945 -5.035 1.00 63.59 89 SER A C 1
ATOM 686 O O . SER A 1 89 ? 19.615 0.291 -4.005 1.00 63.59 89 SER A O 1
ATOM 688 N N . ILE A 1 90 ? 19.549 2.262 -5.041 1.00 67.31 90 ILE A N 1
ATOM 689 C CA . ILE A 1 90 ? 19.113 3.018 -3.871 1.00 67.31 90 ILE A CA 1
ATOM 690 C C . ILE A 1 90 ? 17.596 2.852 -3.729 1.00 67.31 90 ILE A C 1
ATOM 692 O O . ILE A 1 90 ? 16.868 3.176 -4.674 1.00 67.31 90 ILE A O 1
ATOM 696 N N . PRO A 1 91 ? 17.101 2.386 -2.5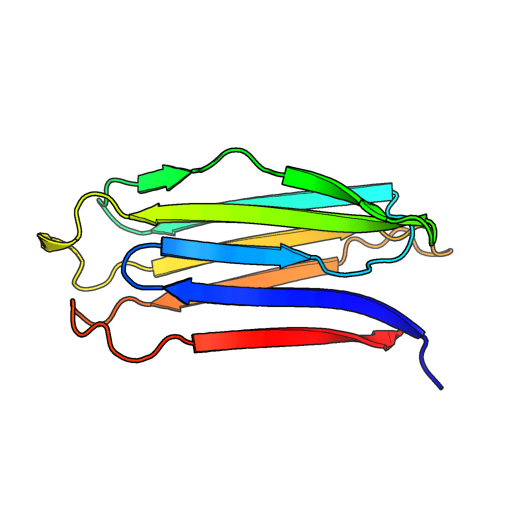68 1.00 73.00 91 PRO A N 1
ATOM 697 C CA . PRO A 1 91 ? 15.674 2.349 -2.298 1.00 73.00 91 PRO A CA 1
ATOM 698 C C . PRO A 1 91 ? 15.129 3.773 -2.166 1.00 73.00 91 PRO A C 1
ATOM 700 O O . PRO A 1 91 ? 15.632 4.582 -1.386 1.00 73.00 91 PRO A O 1
ATOM 703 N N . VAL A 1 92 ? 14.070 4.074 -2.911 1.00 77.12 92 VAL A N 1
ATOM 704 C CA . VAL A 1 92 ? 13.267 5.282 -2.720 1.00 77.12 92 VAL A CA 1
ATOM 705 C C . VAL A 1 92 ? 12.184 4.953 -1.699 1.00 77.12 92 VAL A C 1
ATOM 707 O O . VAL A 1 92 ? 11.370 4.064 -1.943 1.00 77.12 92 VAL A O 1
ATOM 710 N N . ILE A 1 93 ? 12.191 5.651 -0.561 1.00 80.88 93 ILE A N 1
ATOM 711 C CA . ILE A 1 93 ? 11.202 5.482 0.512 1.00 80.88 93 ILE A CA 1
ATOM 712 C C . ILE A 1 93 ? 10.340 6.738 0.591 1.00 80.88 93 ILE A C 1
ATOM 714 O O . ILE A 1 93 ? 10.861 7.846 0.718 1.00 80.88 93 ILE A O 1
ATOM 718 N N . ILE A 1 94 ? 9.023 6.569 0.516 1.00 82.38 94 ILE A N 1
ATOM 719 C CA . ILE A 1 94 ? 8.056 7.670 0.563 1.00 82.38 94 ILE A CA 1
ATOM 720 C C . ILE A 1 94 ? 7.060 7.381 1.670 1.00 82.38 94 ILE A C 1
ATOM 722 O O . ILE A 1 94 ? 6.491 6.295 1.715 1.00 82.38 94 ILE A O 1
ATOM 726 N N . ARG A 1 95 ? 6.842 8.362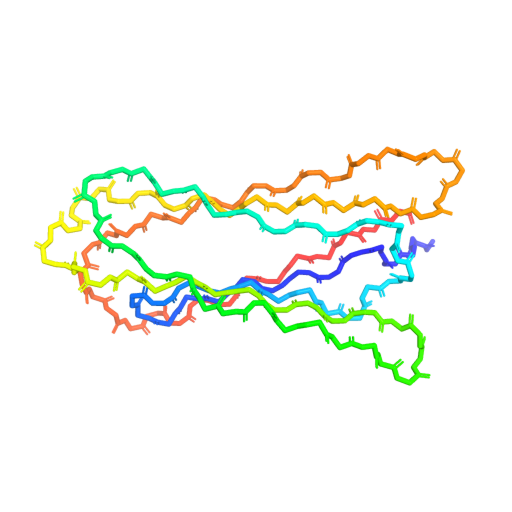 2.548 1.00 85.69 95 ARG A N 1
ATOM 727 C CA . ARG A 1 95 ? 5.897 8.266 3.660 1.00 85.69 95 ARG A CA 1
ATOM 728 C C . ARG A 1 95 ? 4.789 9.292 3.494 1.00 85.69 95 ARG A C 1
ATOM 730 O O . ARG A 1 95 ? 5.060 10.490 3.447 1.00 85.69 95 ARG A O 1
ATOM 737 N N . TYR A 1 96 ? 3.551 8.821 3.428 1.00 82.31 96 TYR A N 1
ATOM 738 C CA . TYR A 1 96 ? 2.363 9.668 3.446 1.00 82.31 96 TYR A CA 1
ATOM 739 C C . TYR A 1 96 ? 1.725 9.599 4.824 1.00 82.31 96 TYR A C 1
ATOM 741 O O . TYR A 1 96 ? 1.352 8.514 5.257 1.00 82.31 96 TYR A O 1
ATOM 749 N N . LEU A 1 97 ? 1.587 10.746 5.486 1.00 82.19 97 LEU A N 1
ATOM 750 C CA . LEU A 1 97 ? 0.858 10.874 6.745 1.00 82.19 97 LEU A CA 1
ATOM 751 C C . LEU A 1 97 ? -0.579 11.320 6.447 1.00 82.19 97 LEU A C 1
ATOM 753 O O . LEU A 1 97 ? -0.793 12.425 5.948 1.00 82.19 97 LEU A O 1
ATOM 757 N N . ILE A 1 98 ? -1.552 10.465 6.751 1.00 78.50 98 ILE A N 1
ATOM 758 C CA . ILE A 1 98 ? -2.983 10.753 6.657 1.00 78.50 98 ILE A CA 1
ATOM 759 C C . ILE A 1 98 ? -3.526 10.919 8.075 1.00 78.50 98 ILE A C 1
ATOM 761 O O . ILE A 1 98 ? -3.433 10.000 8.884 1.00 78.50 98 ILE A O 1
ATOM 765 N N . ILE A 1 99 ? -4.102 12.085 8.370 1.00 76.19 99 ILE A N 1
ATOM 766 C CA . ILE A 1 99 ? -4.716 12.382 9.669 1.00 76.19 99 ILE A CA 1
ATOM 767 C C . ILE A 1 99 ? -6.228 12.452 9.483 1.00 76.19 99 ILE A C 1
ATOM 769 O O . ILE A 1 99 ? -6.723 13.261 8.694 1.00 76.19 99 ILE A O 1
ATOM 773 N N . PHE A 1 100 ? -6.961 11.630 10.231 1.00 72.19 100 PHE A N 1
ATOM 774 C CA . PHE A 1 100 ? -8.420 11.659 10.246 1.00 72.19 100 PHE A CA 1
ATOM 775 C C . PHE A 1 100 ? -8.907 12.688 11.273 1.00 72.19 100 PHE A C 1
ATOM 777 O O . PHE A 1 100 ? -8.788 12.496 12.480 1.00 72.19 100 PHE A O 1
ATOM 784 N N . VAL A 1 101 ? -9.445 13.816 10.796 1.00 64.19 101 VAL A N 1
ATOM 785 C CA . VAL A 1 101 ? -10.007 14.883 11.645 1.00 64.19 101 VAL A CA 1
ATOM 786 C C . VAL A 1 101 ? -11.540 14.796 11.607 1.00 64.19 101 VAL A C 1
ATOM 788 O O . VAL A 1 101 ? -12.217 15.629 11.011 1.00 64.19 101 VAL A O 1
ATOM 791 N N . GLY A 1 102 ? -12.091 13.743 12.223 1.00 58.53 102 GLY A N 1
ATOM 792 C CA . GLY A 1 102 ? -13.538 13.496 12.337 1.00 58.53 102 GLY A CA 1
ATOM 793 C C . GLY A 1 102 ? -14.211 12.854 11.107 1.00 58.53 102 GLY A C 1
ATOM 794 O O . GLY A 1 102 ? -13.675 12.851 10.004 1.00 58.53 102 GLY A O 1
ATOM 795 N N . ILE A 1 103 ? -15.430 12.325 11.303 1.00 55.47 103 ILE A N 1
ATOM 796 C CA . ILE A 1 103 ? -16.211 11.517 10.330 1.00 55.47 103 ILE A CA 1
ATOM 797 C C . ILE A 1 103 ? -16.770 12.351 9.149 1.00 55.47 103 ILE A C 1
ATOM 799 O O . ILE A 1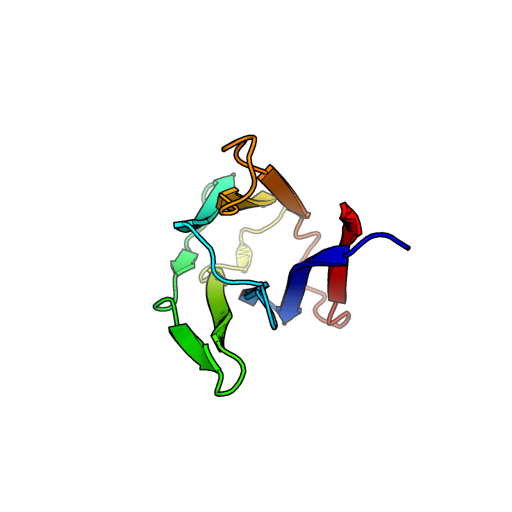 103 ? -17.559 11.852 8.353 1.00 55.47 103 ILE A O 1
ATOM 803 N N . SER A 1 104 ? -16.385 13.621 8.970 1.00 51.97 104 SER A N 1
ATOM 804 C CA . SER A 1 104 ? -16.941 14.457 7.890 1.00 51.97 104 SER A CA 1
ATOM 805 C C . SER A 1 104 ? -16.315 14.127 6.525 1.00 51.97 104 SER A C 1
ATOM 807 O O . SER A 1 104 ? -15.509 14.862 5.954 1.00 51.97 104 SER A O 1
ATOM 809 N N . LEU A 1 105 ? -16.713 12.959 6.022 1.00 56.47 105 LEU A N 1
ATOM 810 C CA . LEU A 1 105 ? -16.546 12.429 4.683 1.00 56.47 105 LEU A CA 1
ATOM 811 C C . LEU A 1 105 ? -17.261 13.312 3.660 1.00 56.47 105 LEU A C 1
ATOM 813 O O . LEU A 1 105 ? -18.433 13.097 3.364 1.00 56.47 105 LEU A O 1
ATOM 817 N N . LEU A 1 106 ? -16.557 14.259 3.050 1.00 50.66 106 LEU A N 1
ATOM 818 C CA . LEU A 1 106 ? -16.989 14.771 1.742 1.00 50.66 106 LEU A CA 1
ATOM 819 C C . LEU A 1 106 ? -15.841 15.091 0.779 1.00 50.66 106 LEU A C 1
ATOM 821 O O . LEU A 1 106 ? -16.082 15.341 -0.399 1.00 50.66 106 LEU A O 1
ATOM 825 N N . LEU A 1 107 ? -14.591 15.049 1.241 1.00 53.66 107 LEU A N 1
ATOM 826 C CA . LEU A 1 107 ? -13.423 15.279 0.398 1.00 53.66 107 LEU A CA 1
ATOM 827 C C . LEU A 1 107 ? -12.787 13.938 0.041 1.00 53.66 107 LEU A C 1
ATOM 829 O O . LEU A 1 107 ? -11.945 13.420 0.768 1.00 53.66 107 LEU A O 1
ATOM 833 N N . THR A 1 108 ? -13.178 13.380 -1.105 1.00 59.56 108 THR A N 1
ATOM 834 C CA . THR A 1 108 ? -12.342 12.387 -1.782 1.00 59.56 108 THR A CA 1
ATOM 835 C C . THR A 1 108 ? -11.061 13.084 -2.219 1.00 59.56 108 THR A C 1
ATOM 837 O O . THR A 1 108 ? -11.044 13.792 -3.228 1.00 59.56 108 THR A O 1
ATOM 840 N N . ALA A 1 109 ? -9.997 12.938 -1.435 1.00 66.12 109 ALA A N 1
ATOM 841 C CA . ALA A 1 109 ? -8.689 13.463 -1.785 1.00 66.12 109 ALA A CA 1
ATOM 842 C C . ALA A 1 109 ? -7.941 12.402 -2.595 1.00 66.12 109 ALA A C 1
ATOM 844 O O . ALA A 1 109 ? -7.690 11.302 -2.101 1.00 66.12 109 ALA A O 1
ATOM 845 N N . MET A 1 110 ? -7.601 12.730 -3.843 1.00 74.62 110 MET A N 1
ATOM 846 C CA . MET A 1 110 ? -6.649 11.962 -4.639 1.00 74.62 110 MET A CA 1
ATOM 847 C C . MET A 1 110 ? -5.361 12.772 -4.758 1.00 74.62 110 MET A C 1
ATOM 849 O O . MET A 1 110 ? -5.364 13.868 -5.315 1.00 74.62 110 MET A O 1
ATOM 853 N N . ILE A 1 111 ? -4.265 12.240 -4.227 1.00 79.38 111 ILE A N 1
ATOM 854 C CA . ILE A 1 111 ? -2.945 12.871 -4.278 1.00 79.38 111 ILE A CA 1
ATOM 855 C C . ILE A 1 111 ? -2.068 12.004 -5.162 1.00 79.38 111 ILE A C 1
ATOM 857 O O . ILE A 1 111 ? -1.763 10.869 -4.798 1.00 79.38 111 ILE A O 1
ATOM 861 N N . CYS A 1 112 ? -1.648 12.537 -6.309 1.00 78.50 112 CYS A N 1
ATOM 862 C CA . CYS A 1 112 ? -0.719 11.844 -7.189 1.00 78.50 112 CYS A CA 1
ATOM 863 C C . CYS A 1 112 ? 0.666 12.498 -7.160 1.00 78.50 112 CYS A C 1
ATOM 865 O O . CYS A 1 112 ? 0.797 13.702 -7.370 1.0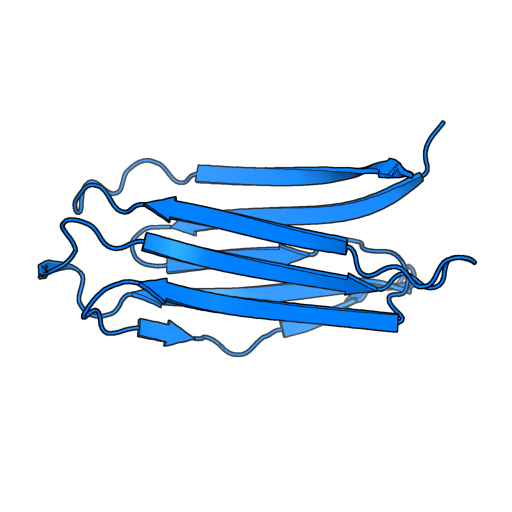0 78.50 112 CYS A O 1
ATOM 867 N N . VAL A 1 113 ? 1.701 11.692 -6.928 1.00 78.12 113 VAL A N 1
ATOM 868 C CA . VAL A 1 113 ? 3.106 12.111 -6.907 1.00 78.12 113 VAL A CA 1
ATOM 869 C C . VAL A 1 113 ? 3.849 11.422 -8.046 1.00 78.12 113 VAL A C 1
ATOM 871 O O . VAL A 1 113 ? 3.694 10.221 -8.270 1.00 78.12 113 VAL A O 1
ATOM 874 N N . GLN A 1 114 ? 4.647 12.199 -8.776 1.00 78.12 114 GLN A N 1
ATOM 875 C CA . GLN A 1 114 ? 5.504 11.731 -9.864 1.00 78.12 114 GLN A CA 1
ATOM 876 C C . GLN A 1 114 ? 6.955 11.953 -9.442 1.00 78.12 114 GLN A C 1
ATOM 878 O O . GLN A 1 114 ? 7.334 13.081 -9.126 1.00 78.12 114 GLN A O 1
ATOM 883 N N . ILE A 1 115 ? 7.762 10.898 -9.447 1.00 72.12 115 ILE A N 1
ATOM 884 C CA . ILE A 1 115 ? 9.196 10.997 -9.172 1.00 72.12 115 ILE A CA 1
ATOM 885 C C . ILE A 1 115 ? 9.947 10.943 -10.491 1.00 72.12 115 ILE A C 1
ATOM 887 O O . ILE A 1 115 ? 9.757 10.015 -11.279 1.00 72.12 115 ILE A O 1
ATOM 891 N N . PHE A 1 116 ? 10.800 11.941 -10.709 1.00 70.62 116 PHE A N 1
ATOM 892 C CA . PHE A 1 116 ? 11.660 12.058 -11.880 1.00 70.62 116 PHE A CA 1
ATOM 893 C C . PHE A 1 116 ? 13.115 11.812 -11.483 1.00 70.62 116 PHE A C 1
ATOM 895 O O . PHE A 1 116 ? 13.532 12.211 -10.394 1.00 70.62 116 PHE A O 1
ATOM 902 N N . LYS A 1 117 ? 13.875 11.184 -12.379 1.00 64.25 117 LYS A N 1
ATOM 903 C CA . LYS A 1 117 ? 15.335 11.065 -12.306 1.00 64.25 117 LYS A CA 1
ATOM 904 C C . LYS A 1 117 ? 15.959 11.626 -13.576 1.00 64.25 117 LYS A C 1
ATOM 906 O O . LYS A 1 117 ? 15.329 11.483 -14.653 1.00 64.25 117 LYS A O 1
#

Radius of gyration: 15.31 Å; chains: 1; bounding box: 40×24×41 Å

Foldseek 3Di:
DFDWQWKKKWKDQFQKTKIKIDQHADFPDKDKDKDKPDPFDKDKDDWDWDQDPVRGIMIMIMMGTDDQPRQQWIKMKIWMWTAHPDPDRDTDIDIDIDHDHHRPPDDGDMDMDTDTD

Sequence (117 aa):
MGAIVLKLCLFVIGPVVGLKVIQSPPVLDLNISWIVEGDVSYQTEPDSLTVNRDNTYNLSSRLQITDTHRDQGTAVICEVQHITHSELSIPVIIRYLIIFVGISLLLTAMICVQIFK